Protein AF-A0A0B6YNK7-F1 (afdb_monomer_lite)

Sequence (95 aa):
QGCSSFAFISPNIVMEETGIKDDSGMQDVQYTEETLVEFLEKASEYMEKAQRFEVLGDIYKLVIPIYEKMRNFQKLESSYQYLSHAYGSVINVTR

Organism: NCBI:txid1028688

Radius of gyration: 15.16 Å; chains: 1; bounding box: 38×21×38 Å

Foldseek 3Di:
DPQVLCCVVDVVSCVPVVPDDPVVPPPPDDDDLVVLLVVLVVVLVVCVVVLVLVCLVSSVVSVLVVCVVVVVVVVNVVSVVSNVVSVVSVVVVVD

InterPro domains:
  IPR026791 Dedicator of cytokinesis [PTHR23317] (1-93)
  IPR027357 DOCKER domain [PS51651] (1-95)
  IPR043161 Dedicator of cytokinesis, C-terminal, lobe A [G3DSA:1.25.40.410] (1-95)
  IPR046769 DOCKER, Lobe A [PF06920] (2-91)

pLDDT: mean 87.48, std 11.29, range [55.19, 98.25]

Secondary structure (DSSP, 8-state):
-TGGGGTTT-HHHHHHHTTPPP-TT-TT----HHHHHHHHHHHHHHHHHTT-GGGHHHHHHHHHHHHHHTT-HHHHHHHHHHHHHHHHHHHHHH-

Structure (mmCIF, N/CA/C/O backbone):
data_AF-A0A0B6YNK7-F1
#
_entry.id   AF-A0A0B6YNK7-F1
#
loop_
_atom_site.group_PDB
_atom_site.id
_atom_site.type_symbol
_atom_site.label_atom_id
_atom_site.label_alt_id
_atom_site.label_comp_id
_atom_site.label_asym_id
_atom_site.label_entity_id
_atom_site.label_seq_id
_atom_site.pdbx_PDB_ins_code
_atom_site.Cartn_x
_atom_site.Cartn_y
_atom_site.Cartn_z
_atom_site.occupancy
_atom_site.B_iso_or_equiv
_atom_site.auth_seq_id
_atom_site.auth_comp_id
_atom_site.auth_asym_id
_atom_site.auth_atom_id
_atom_site.pdbx_PDB_model_num
ATOM 1 N N . GLN A 1 1 ? 1.882 -10.535 -14.904 1.00 57.94 1 GLN A N 1
ATOM 2 C CA . GLN A 1 1 ? 1.349 -10.507 -13.523 1.00 57.94 1 GLN A CA 1
ATOM 3 C C . GLN A 1 1 ? 1.286 -9.096 -12.913 1.00 57.94 1 GLN A C 1
ATOM 5 O O . GLN A 1 1 ? 0.854 -8.988 -11.778 1.00 57.94 1 GLN A O 1
ATOM 10 N N . GLY A 1 2 ? 1.648 -8.017 -13.631 1.00 79.25 2 GLY A N 1
ATOM 11 C CA . GLY A 1 2 ? 1.566 -6.638 -13.113 1.00 79.25 2 GLY A CA 1
ATOM 12 C C . GLY A 1 2 ? 0.126 -6.136 -12.942 1.00 79.25 2 GLY A C 1
ATOM 13 O O . GLY A 1 2 ? -0.407 -6.162 -11.839 1.00 79.25 2 GLY A O 1
ATOM 14 N N . CYS A 1 3 ? -0.534 -5.745 -14.038 1.00 81.88 3 CYS A N 1
ATOM 15 C CA . CYS A 1 3 ? -1.901 -5.194 -14.022 1.00 81.88 3 CYS A CA 1
ATOM 16 C C . CYS A 1 3 ? -2.944 -6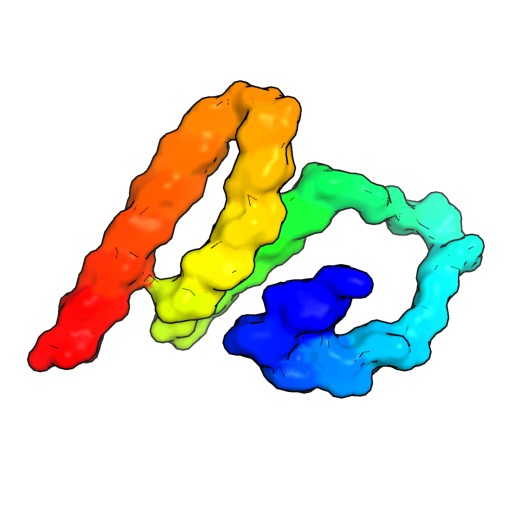.126 -13.373 1.00 81.88 3 CYS A C 1
ATOM 18 O O . CYS A 1 3 ? -3.856 -5.664 -12.692 1.00 81.88 3 CYS A O 1
ATOM 20 N N . SER A 1 4 ? -2.781 -7.447 -13.507 1.00 84.12 4 SER A N 1
ATOM 21 C CA . SER A 1 4 ? -3.678 -8.453 -12.920 1.00 84.12 4 SER A CA 1
ATOM 22 C C . SER A 1 4 ? -3.778 -8.379 -11.393 1.00 84.12 4 SER A C 1
ATOM 24 O O . SER A 1 4 ? -4.817 -8.726 -10.841 1.00 84.12 4 SER A O 1
ATOM 26 N N . SER A 1 5 ? -2.730 -7.913 -10.706 1.00 86.25 5 SER A N 1
ATOM 27 C CA . SER A 1 5 ? -2.737 -7.749 -9.244 1.00 86.25 5 SER A CA 1
ATOM 28 C C . SER A 1 5 ? -3.678 -6.636 -8.776 1.00 86.25 5 SER A C 1
ATOM 30 O O . SER A 1 5 ? -4.088 -6.623 -7.621 1.00 86.25 5 SER A O 1
ATOM 32 N N . PHE A 1 6 ? -4.072 -5.738 -9.683 1.00 87.62 6 PHE A N 1
ATOM 33 C CA . PHE A 1 6 ? -4.986 -4.631 -9.415 1.00 87.62 6 PHE A CA 1
ATOM 34 C C . PHE A 1 6 ? -6.434 -4.942 -9.810 1.00 87.62 6 PHE A C 1
ATOM 36 O O . PHE A 1 6 ? -7.303 -4.094 -9.633 1.00 87.62 6 PHE A O 1
ATOM 43 N N . ALA A 1 7 ? -6.729 -6.152 -10.301 1.00 85.50 7 ALA A N 1
ATOM 44 C CA . ALA A 1 7 ? -8.066 -6.528 -10.766 1.00 85.50 7 ALA A CA 1
ATOM 45 C C . ALA A 1 7 ? -9.155 -6.353 -9.694 1.00 85.50 7 ALA A C 1
ATOM 47 O O . ALA A 1 7 ? -10.286 -5.994 -10.012 1.00 85.50 7 ALA A O 1
ATOM 48 N N . PHE A 1 8 ? -8.805 -6.599 -8.428 1.00 84.12 8 PHE A N 1
ATOM 49 C CA . PHE A 1 8 ? -9.716 -6.434 -7.295 1.00 84.12 8 PHE A CA 1
ATOM 50 C C . PHE A 1 8 ? -9.903 -4.962 -6.891 1.00 84.12 8 PHE A C 1
ATOM 52 O O . PHE A 1 8 ? -10.961 -4.589 -6.398 1.00 84.12 8 PHE A O 1
ATOM 59 N N . ILE A 1 9 ? -8.897 -4.120 -7.148 1.00 86.31 9 ILE A N 1
ATOM 60 C CA . ILE A 1 9 ? -8.936 -2.672 -6.900 1.00 86.31 9 ILE A CA 1
ATOM 61 C C . ILE A 1 9 ? -9.800 -1.996 -7.970 1.00 86.31 9 ILE A C 1
ATOM 63 O O . ILE A 1 9 ? -10.660 -1.175 -7.659 1.00 86.31 9 ILE A O 1
ATOM 67 N N . SER A 1 10 ? -9.584 -2.342 -9.241 1.00 86.81 10 SER A N 1
ATOM 68 C CA . SER A 1 10 ? -10.417 -1.885 -10.348 1.00 86.81 10 SER A CA 1
ATOM 69 C C . SER A 1 10 ? -10.338 -2.850 -11.536 1.00 86.81 10 SER A C 1
ATOM 71 O O . SER A 1 10 ? -9.245 -3.093 -12.060 1.00 86.81 10 SER A O 1
ATOM 73 N N . PRO A 1 11 ? -11.482 -3.349 -12.040 1.00 84.12 11 PRO A N 1
ATOM 74 C CA . PRO A 1 11 ? -11.503 -4.200 -13.226 1.00 84.12 11 PRO A CA 1
ATOM 75 C C . PRO A 1 11 ? -11.069 -3.447 -14.495 1.00 84.12 11 PRO A C 1
ATOM 77 O O . PRO A 1 11 ? -10.572 -4.071 -15.433 1.00 84.12 11 PRO A O 1
ATOM 80 N N . ASN A 1 12 ? -11.193 -2.114 -14.512 1.00 87.81 12 ASN A N 1
ATOM 81 C CA . ASN A 1 12 ? -10.819 -1.289 -15.663 1.00 87.81 12 ASN A CA 1
ATOM 82 C C . ASN A 1 12 ? -9.306 -1.320 -15.914 1.00 87.81 12 ASN A C 1
ATOM 84 O O . ASN A 1 12 ? -8.889 -1.313 -17.064 1.00 87.81 12 ASN A O 1
ATOM 88 N N . ILE A 1 13 ? -8.487 -1.454 -14.861 1.00 85.88 13 ILE A N 1
ATOM 89 C CA . ILE A 1 13 ? -7.020 -1.503 -14.984 1.00 85.88 13 ILE A CA 1
ATOM 90 C C . ILE A 1 13 ? -6.595 -2.691 -15.846 1.00 85.88 13 ILE A C 1
ATOM 92 O O . ILE A 1 13 ? -5.764 -2.563 -16.737 1.00 85.88 13 ILE A O 1
ATOM 96 N N . VAL A 1 14 ? -7.188 -3.865 -15.623 1.00 82.88 14 VAL A N 1
ATOM 97 C CA . VAL A 1 14 ? -6.867 -5.045 -16.435 1.00 82.88 14 VAL A CA 1
ATOM 98 C C . VAL A 1 14 ? -7.339 -4.855 -17.874 1.00 82.88 14 VAL A C 1
ATOM 100 O O . VAL A 1 14 ? -6.666 -5.301 -18.796 1.00 82.88 14 VAL A O 1
ATOM 103 N N . MET A 1 15 ? -8.471 -4.193 -18.093 1.00 82.44 15 MET A N 1
ATOM 104 C CA . MET A 1 15 ? -8.983 -3.967 -19.442 1.00 82.44 15 MET A CA 1
ATOM 105 C C . MET A 1 15 ? -8.119 -2.980 -20.240 1.00 82.44 15 MET A C 1
ATOM 107 O O . MET A 1 15 ? -7.851 -3.220 -21.415 1.00 82.44 15 MET A O 1
ATOM 111 N N . GLU A 1 16 ? -7.684 -1.894 -19.606 1.00 84.56 16 GLU A N 1
ATOM 112 C CA . GLU A 1 16 ? -7.011 -0.771 -20.264 1.00 84.56 16 GLU A CA 1
ATOM 113 C C . GLU A 1 16 ? -5.495 -0.993 -20.384 1.00 84.56 16 GLU A C 1
ATOM 115 O O . GLU A 1 16 ? -4.914 -0.738 -21.438 1.00 84.56 16 GLU A O 1
ATOM 120 N N . GLU A 1 17 ? -4.858 -1.568 -19.360 1.00 84.19 17 GLU A N 1
ATOM 121 C CA . GLU A 1 17 ? -3.393 -1.662 -19.283 1.00 84.19 17 GLU A CA 1
ATOM 122 C C . GLU A 1 17 ? -2.822 -2.940 -19.927 1.00 84.19 17 GLU A C 1
ATOM 124 O O . GLU A 1 17 ? -1.637 -3.008 -20.244 1.00 84.19 17 GLU A O 1
ATOM 129 N N . THR A 1 18 ? -3.639 -3.975 -20.168 1.00 76.56 18 THR A N 1
ATOM 130 C CA . THR A 1 18 ? -3.164 -5.280 -20.697 1.00 76.56 18 THR A CA 1
ATOM 131 C C . THR A 1 18 ? -2.681 -5.217 -22.157 1.00 76.56 18 THR A C 1
ATOM 133 O O . THR A 1 18 ? -2.071 -6.166 -22.648 1.00 76.56 18 THR A O 1
ATOM 136 N N . GLY A 1 19 ? -2.916 -4.105 -22.857 1.00 70.31 19 GLY A N 1
ATOM 137 C CA . GLY A 1 19 ? -2.515 -3.901 -24.253 1.00 70.31 19 GLY A CA 1
ATOM 138 C C . GLY A 1 19 ? -1.523 -2.760 -24.487 1.00 70.31 19 GLY A C 1
ATOM 139 O O . GLY A 1 19 ? -1.207 -2.482 -25.647 1.00 70.31 19 GLY A O 1
ATOM 140 N N . ILE A 1 20 ? -1.052 -2.085 -23.433 1.00 72.25 20 ILE A N 1
ATOM 141 C CA . ILE A 1 20 ? -0.091 -0.987 -23.577 1.00 72.25 20 ILE A CA 1
ATOM 142 C C . ILE A 1 20 ? 1.274 -1.571 -23.955 1.00 72.25 20 ILE A C 1
ATOM 144 O O . ILE A 1 20 ? 1.732 -2.563 -23.386 1.00 72.25 20 ILE A O 1
ATOM 148 N N . LYS A 1 21 ? 1.896 -0.997 -24.992 1.00 65.62 21 LYS A N 1
ATOM 149 C CA . LYS A 1 21 ? 3.225 -1.415 -25.452 1.00 65.62 21 LYS A CA 1
ATOM 150 C C . LYS A 1 21 ? 4.264 -1.053 -24.396 1.00 65.62 21 LYS A C 1
ATOM 152 O O . LYS A 1 21 ? 4.192 0.021 -23.822 1.00 65.62 21 LYS A O 1
ATOM 157 N N . ASP A 1 22 ? 5.234 -1.941 -24.208 1.00 65.44 22 ASP A N 1
ATOM 158 C CA . ASP A 1 22 ? 6.400 -1.720 -23.355 1.00 65.44 22 ASP A CA 1
ATOM 159 C C . ASP A 1 22 ? 7.086 -0.388 -23.706 1.00 65.44 22 ASP A C 1
ATOM 161 O O . ASP A 1 22 ? 7.499 -0.193 -24.855 1.00 65.44 22 ASP A O 1
ATOM 165 N N . ASP A 1 23 ? 7.249 0.492 -22.714 1.00 66.94 23 ASP A N 1
ATOM 166 C CA . ASP A 1 23 ? 7.923 1.797 -22.810 1.00 66.94 23 ASP A CA 1
ATOM 167 C C . ASP A 1 23 ? 9.441 1.672 -23.045 1.00 66.94 23 ASP A C 1
ATOM 169 O O . ASP A 1 23 ? 10.196 2.620 -22.858 1.00 66.94 23 ASP A O 1
ATOM 173 N N . SER A 1 24 ? 9.897 0.518 -23.534 1.00 61.16 24 SER A N 1
ATOM 174 C CA . SER A 1 24 ? 11.239 0.161 -24.017 1.00 61.16 24 SER A CA 1
ATOM 175 C C . SER A 1 24 ? 11.961 1.178 -24.935 1.00 61.16 24 SER A C 1
ATOM 177 O O . SER A 1 24 ? 13.119 0.957 -25.289 1.00 61.16 24 SER A O 1
ATOM 179 N N . GLY A 1 25 ? 11.339 2.310 -25.294 1.00 59.16 25 GLY A N 1
ATOM 180 C CA . GLY A 1 25 ? 11.959 3.455 -25.977 1.00 59.16 25 GLY A CA 1
ATOM 181 C C . GLY A 1 25 ? 12.054 4.763 -25.167 1.00 59.16 25 GLY A C 1
ATOM 182 O O . GLY A 1 25 ? 12.683 5.706 -25.644 1.00 59.16 25 GLY A O 1
ATOM 183 N N . MET A 1 26 ? 11.465 4.854 -23.970 1.00 64.19 26 MET A N 1
ATOM 184 C CA . MET A 1 26 ? 11.547 6.026 -23.089 1.00 64.19 26 MET A CA 1
ATOM 185 C C . MET A 1 26 ? 12.732 5.883 -22.126 1.00 64.19 26 MET A C 1
ATOM 187 O O . MET A 1 26 ? 12.607 5.356 -21.027 1.00 64.19 26 MET A O 1
ATOM 191 N N . GLN A 1 27 ? 13.908 6.363 -22.541 1.00 58.25 27 GLN A N 1
ATOM 192 C CA . GLN A 1 27 ? 15.143 6.260 -21.745 1.00 58.25 27 GLN A CA 1
ATOM 193 C C . GLN A 1 27 ? 15.154 7.110 -20.457 1.00 58.25 27 GLN A C 1
ATOM 195 O O . GLN A 1 27 ? 16.024 6.900 -19.616 1.00 58.25 27 GLN A O 1
ATOM 200 N N . ASP A 1 28 ? 14.198 8.027 -20.278 1.00 63.50 28 ASP A N 1
ATOM 201 C CA . ASP A 1 28 ? 14.196 8.987 -19.163 1.00 63.50 28 ASP A CA 1
ATOM 202 C C . ASP A 1 28 ? 13.370 8.552 -17.938 1.00 63.50 28 ASP A C 1
ATOM 204 O O . ASP A 1 28 ? 13.440 9.208 -16.898 1.00 63.50 28 ASP A O 1
ATOM 208 N N . VAL A 1 29 ? 12.609 7.451 -18.009 1.00 65.50 29 VAL A N 1
ATOM 209 C CA . VAL A 1 29 ? 11.788 6.981 -16.878 1.00 65.50 29 VAL A CA 1
ATOM 210 C C . VAL A 1 29 ?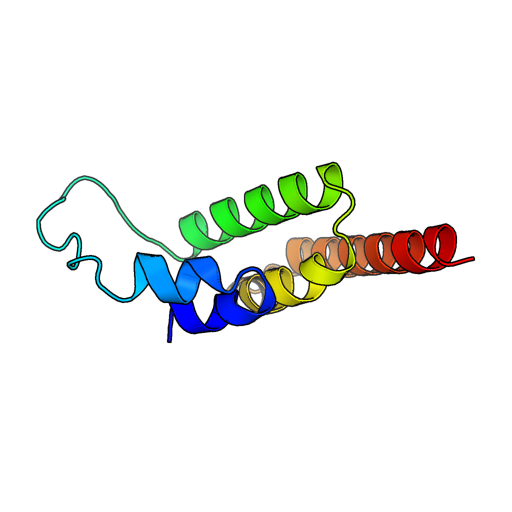 12.401 5.722 -16.272 1.00 65.50 29 VAL A C 1
ATOM 212 O O . VAL A 1 29 ? 12.347 4.637 -16.848 1.00 65.50 29 VAL A O 1
ATOM 215 N N . GLN A 1 30 ? 12.996 5.857 -15.085 1.00 71.38 30 GLN A N 1
ATOM 216 C CA . GLN A 1 30 ? 13.471 4.708 -14.318 1.00 71.38 30 GLN A CA 1
ATOM 217 C C . GLN A 1 30 ? 12.342 4.146 -13.454 1.00 71.38 30 GLN A C 1
ATOM 219 O O . GLN A 1 30 ? 11.964 4.739 -12.448 1.00 71.38 30 GLN A O 1
ATOM 224 N N . TYR A 1 31 ? 11.839 2.973 -13.829 1.00 82.19 31 TYR A N 1
ATOM 225 C CA . TYR A 1 31 ? 10.909 2.205 -13.007 1.00 82.19 31 TYR A CA 1
ATOM 226 C C . TYR A 1 31 ? 11.690 1.378 -11.977 1.00 82.19 31 TYR A C 1
ATOM 228 O O . TYR A 1 31 ? 12.415 0.447 -12.330 1.00 82.19 31 TYR A O 1
ATOM 236 N N . THR A 1 32 ? 11.547 1.712 -10.695 1.00 89.62 32 THR A N 1
ATOM 237 C CA . THR A 1 32 ? 12.184 1.007 -9.567 1.00 89.62 32 THR A CA 1
ATOM 238 C C . THR A 1 32 ? 11.148 0.530 -8.544 1.00 89.62 32 THR A C 1
ATOM 240 O O . THR A 1 32 ? 10.032 1.052 -8.491 1.00 89.62 32 THR A O 1
ATOM 243 N N . GLU A 1 33 ? 11.513 -0.437 -7.688 1.00 90.25 33 GLU A N 1
ATOM 244 C CA . GLU A 1 33 ? 10.657 -0.865 -6.562 1.00 90.25 33 GLU A CA 1
ATOM 245 C C . GLU A 1 33 ? 10.297 0.318 -5.644 1.00 90.25 33 GLU A C 1
ATOM 247 O O . GLU A 1 33 ? 9.180 0.381 -5.141 1.00 90.25 33 GLU A O 1
ATOM 252 N N . GLU A 1 34 ? 11.206 1.282 -5.477 1.00 89.44 34 GLU A N 1
ATOM 253 C CA . GLU A 1 34 ? 10.973 2.503 -4.698 1.00 89.44 34 GLU A CA 1
ATOM 254 C C . GLU A 1 34 ? 9.895 3.381 -5.343 1.00 89.44 34 GLU A C 1
ATOM 256 O O . GLU A 1 34 ? 8.895 3.683 -4.696 1.00 89.44 34 GLU A O 1
ATOM 261 N N . THR A 1 35 ? 10.021 3.687 -6.640 1.00 91.19 35 THR A N 1
ATOM 262 C CA . THR A 1 35 ? 9.000 4.475 -7.356 1.00 91.19 35 THR A CA 1
ATOM 263 C C . THR A 1 35 ? 7.635 3.780 -7.367 1.00 91.19 35 THR A C 1
ATOM 265 O O . THR A 1 35 ? 6.603 4.434 -7.230 1.00 91.19 35 THR A O 1
ATOM 268 N N . LEU A 1 36 ? 7.602 2.444 -7.467 1.00 92.19 36 LEU A N 1
ATOM 269 C CA . LEU A 1 36 ? 6.360 1.677 -7.372 1.00 92.19 36 LEU A CA 1
ATOM 270 C C . LEU A 1 36 ? 5.713 1.835 -5.990 1.00 92.19 36 LEU A C 1
ATOM 272 O O . LEU A 1 36 ? 4.509 2.071 -5.905 1.00 92.19 36 LEU A O 1
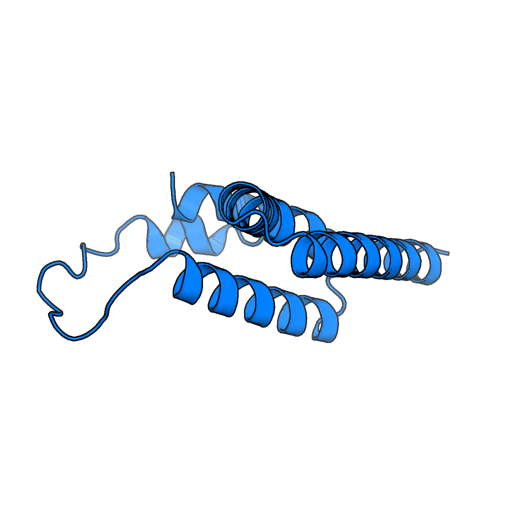ATOM 276 N N . VAL A 1 37 ? 6.495 1.725 -4.913 1.00 94.88 37 VAL A N 1
ATOM 277 C CA . VAL A 1 37 ? 5.997 1.918 -3.545 1.00 94.88 37 VAL A CA 1
ATOM 278 C C . VAL A 1 37 ? 5.444 3.327 -3.353 1.00 94.88 37 VAL A C 1
ATOM 280 O O . VAL A 1 37 ? 4.349 3.457 -2.813 1.00 94.88 37 VAL A O 1
ATOM 283 N N . GLU A 1 38 ? 6.124 4.362 -3.847 1.00 94.06 38 GLU A N 1
ATOM 284 C CA . GLU A 1 38 ? 5.631 5.744 -3.773 1.00 94.06 38 GLU A CA 1
ATOM 285 C C . GLU A 1 38 ? 4.262 5.906 -4.451 1.00 94.06 38 GLU A C 1
ATOM 287 O O . GLU A 1 38 ? 3.344 6.510 -3.885 1.00 94.06 38 GLU A O 1
ATOM 292 N N . PHE A 1 39 ? 4.081 5.327 -5.644 1.00 94.88 39 PHE A N 1
ATOM 293 C CA . PHE A 1 39 ? 2.789 5.359 -6.331 1.00 94.88 39 PHE A CA 1
ATOM 294 C C . PHE A 1 39 ? 1.700 4.588 -5.573 1.00 94.88 39 PHE A C 1
ATOM 296 O O . PHE A 1 39 ? 0.560 5.052 -5.519 1.00 94.88 39 PHE A O 1
ATOM 303 N N . LEU A 1 40 ? 2.030 3.449 -4.957 1.00 95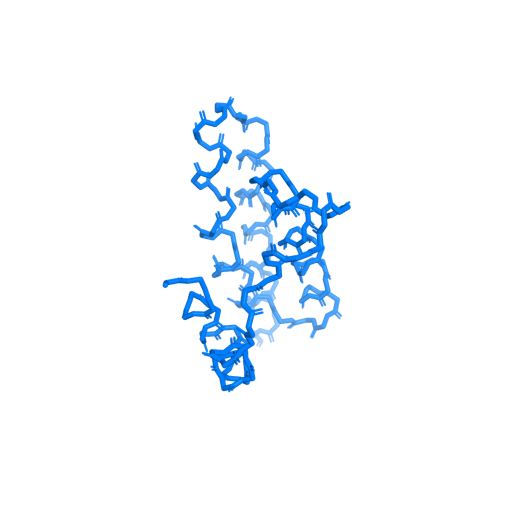.81 40 LEU A N 1
ATOM 304 C CA . LEU A 1 40 ? 1.088 2.659 -4.154 1.00 95.81 40 LEU A CA 1
ATOM 305 C C . LEU A 1 40 ? 0.704 3.359 -2.838 1.00 95.81 40 LEU A C 1
ATOM 307 O O . LEU A 1 40 ? -0.469 3.341 -2.456 1.00 95.81 40 LEU A O 1
ATOM 311 N N . GLU A 1 41 ? 1.646 4.022 -2.162 1.00 95.12 41 GLU A N 1
ATOM 312 C CA . GLU A 1 41 ? 1.361 4.843 -0.976 1.00 95.12 41 GLU A CA 1
ATOM 313 C C . GLU A 1 41 ? 0.436 6.013 -1.346 1.00 95.12 41 GLU A C 1
ATOM 315 O O . GLU A 1 41 ? -0.575 6.251 -0.683 1.00 95.12 41 GLU A O 1
ATOM 320 N N . LYS A 1 42 ? 0.703 6.686 -2.472 1.00 96.38 42 LYS A N 1
ATOM 321 C CA . LYS A 1 42 ? -0.154 7.767 -2.974 1.00 96.38 42 LYS A CA 1
ATOM 322 C C . LYS A 1 42 ? -1.549 7.273 -3.369 1.00 96.38 42 LYS A C 1
ATOM 324 O O . LYS A 1 42 ? -2.547 7.938 -3.090 1.00 96.38 42 LYS A O 1
ATOM 329 N N . ALA A 1 43 ? -1.642 6.103 -4.001 1.00 94.81 43 ALA A N 1
ATOM 330 C CA . ALA A 1 43 ? -2.925 5.474 -4.306 1.00 94.81 43 ALA A CA 1
ATOM 331 C C . ALA A 1 43 ? -3.715 5.173 -3.024 1.00 94.81 43 ALA A C 1
ATOM 333 O O . ALA A 1 43 ? -4.913 5.442 -2.976 1.00 94.81 43 ALA A O 1
ATOM 334 N N . SER A 1 44 ? -3.043 4.693 -1.973 1.00 95.38 44 SER A N 1
ATOM 335 C CA . SER A 1 44 ? -3.655 4.444 -0.662 1.00 95.38 44 SER A CA 1
ATOM 336 C C . SER A 1 44 ? -4.253 5.722 -0.066 1.00 95.38 44 SER A C 1
ATOM 338 O O . SER A 1 44 ? -5.417 5.725 0.327 1.00 95.38 44 SER A O 1
ATOM 340 N N . GLU A 1 45 ? -3.515 6.836 -0.104 1.00 94.75 45 GLU A N 1
ATOM 341 C CA . GLU A 1 45 ? -4.004 8.143 0.361 1.00 94.75 45 GLU A CA 1
ATOM 342 C C . GLU A 1 45 ? -5.267 8.592 -0.399 1.00 94.75 45 GLU A C 1
ATOM 344 O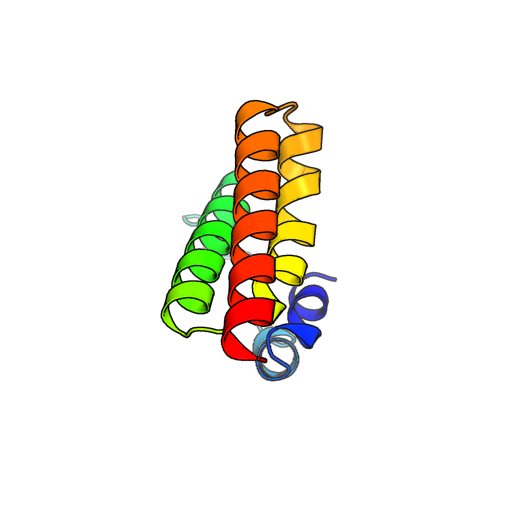 O . GLU A 1 45 ? -6.220 9.108 0.192 1.00 94.75 45 GLU A O 1
ATOM 349 N N . TYR A 1 46 ? -5.313 8.388 -1.720 1.00 95.56 46 TYR A N 1
ATOM 350 C CA . TYR A 1 46 ? -6.499 8.725 -2.511 1.00 95.56 46 TYR A CA 1
ATOM 351 C C . TYR A 1 46 ? -7.690 7.810 -2.220 1.00 95.56 46 TYR A C 1
ATOM 353 O O . TYR A 1 46 ? -8.816 8.304 -2.143 1.00 95.56 46 TYR A O 1
ATOM 361 N N . MET A 1 47 ? -7.465 6.508 -2.023 1.00 93.56 47 MET A N 1
ATOM 362 C CA . MET A 1 47 ? -8.527 5.567 -1.649 1.00 93.56 47 MET A CA 1
ATOM 363 C C . MET A 1 47 ? -9.109 5.902 -0.274 1.00 93.56 47 MET A C 1
ATOM 365 O O . MET A 1 47 ? -10.328 5.886 -0.101 1.00 93.56 47 MET A O 1
ATOM 369 N N . GLU A 1 48 ? -8.263 6.292 0.679 1.00 92.00 48 GLU A N 1
ATOM 370 C CA . GLU A 1 48 ? -8.691 6.754 1.999 1.00 92.00 48 GLU A CA 1
ATOM 371 C C . GLU A 1 48 ? -9.545 8.025 1.910 1.00 92.00 48 GLU A C 1
ATOM 373 O O . GLU A 1 48 ? -10.645 8.076 2.462 1.00 92.00 48 GLU A O 1
ATOM 378 N N . LYS A 1 49 ? -9.101 9.029 1.141 1.00 92.94 49 LYS A N 1
ATOM 379 C CA . LYS A 1 49 ? -9.882 10.256 0.887 1.00 92.94 49 LYS A CA 1
ATOM 380 C C . LYS A 1 49 ? -11.215 9.972 0.192 1.00 92.94 49 LYS A C 1
ATOM 382 O O . LYS A 1 49 ? -12.192 10.674 0.440 1.00 92.94 49 LYS A O 1
ATOM 387 N N . ALA A 1 50 ? -11.265 8.9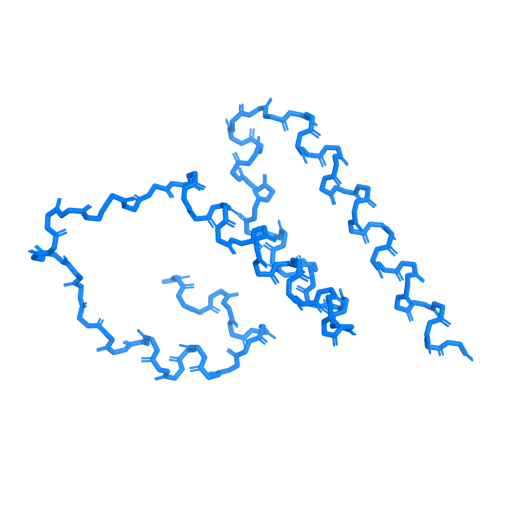43 -0.651 1.00 92.56 50 ALA A N 1
ATOM 388 C CA . ALA A 1 50 ? -12.485 8.459 -1.293 1.00 92.56 50 ALA A CA 1
ATOM 389 C C . ALA A 1 50 ? -13.353 7.566 -0.379 1.00 92.56 50 ALA A C 1
ATOM 391 O O . ALA A 1 50 ? -14.385 7.061 -0.827 1.00 92.56 50 ALA A O 1
ATOM 392 N N . GLN A 1 51 ? -12.949 7.363 0.881 1.00 90.19 51 GLN A N 1
ATOM 393 C CA . GLN A 1 51 ? -13.602 6.493 1.864 1.00 90.19 51 GLN A CA 1
ATOM 394 C C . GLN A 1 51 ? -13.726 5.026 1.409 1.00 90.19 51 GLN A C 1
ATOM 396 O O . GLN A 1 51 ? -14.675 4.335 1.771 1.00 90.19 51 GLN A O 1
ATOM 401 N N . ARG A 1 52 ? -12.781 4.544 0.593 1.00 90.38 52 ARG A N 1
ATOM 402 C CA . ARG A 1 52 ? -12.678 3.151 0.116 1.00 90.38 52 ARG A CA 1
ATOM 403 C C . ARG A 1 52 ? -11.645 2.388 0.937 1.00 90.38 52 ARG A C 1
ATOM 405 O O . ARG A 1 52 ? -10.597 1.978 0.439 1.00 90.38 52 ARG A O 1
ATOM 412 N N . PHE A 1 53 ? -11.917 2.247 2.227 1.00 90.62 53 PHE A N 1
ATOM 413 C CA . PHE A 1 53 ? -10.960 1.682 3.179 1.00 90.62 53 PHE A CA 1
ATOM 414 C C . PHE A 1 53 ? -10.746 0.172 2.981 1.00 90.62 53 PHE A C 1
ATOM 416 O O . PHE A 1 53 ? -9.662 -0.333 3.260 1.00 90.62 53 PHE A O 1
ATOM 423 N N . GLU A 1 54 ? -11.742 -0.550 2.459 1.00 87.81 54 GLU A N 1
ATOM 424 C CA . GLU A 1 54 ? -11.671 -1.990 2.187 1.00 87.81 54 GLU A CA 1
ATOM 425 C C . GLU A 1 54 ? -10.582 -2.365 1.169 1.00 87.81 54 GLU A C 1
ATOM 427 O O . GLU A 1 54 ? -10.001 -3.444 1.256 1.00 87.81 54 GLU A O 1
ATOM 432 N N . VAL A 1 55 ? -10.257 -1.451 0.250 1.00 91.62 55 VAL A N 1
ATOM 433 C CA . VAL A 1 55 ? -9.283 -1.662 -0.832 1.00 91.62 55 VAL A CA 1
ATOM 434 C C . VAL A 1 55 ? -7.836 -1.496 -0.349 1.00 91.62 55 VAL A C 1
ATOM 436 O O . VAL A 1 55 ? -6.903 -2.019 -0.962 1.00 91.62 55 VAL A O 1
ATOM 439 N N . LEU A 1 56 ? -7.623 -0.807 0.778 1.00 94.25 56 LEU A N 1
ATOM 440 C CA . LEU A 1 56 ? -6.285 -0.525 1.310 1.00 94.25 56 LEU A CA 1
ATOM 441 C C . LEU A 1 56 ? -5.511 -1.812 1.619 1.00 94.25 56 LEU A C 1
ATOM 443 O O . LEU A 1 56 ? -4.308 -1.883 1.375 1.00 94.25 56 LEU A O 1
ATOM 447 N N . GLY A 1 57 ? -6.199 -2.863 2.070 1.00 94.25 57 GLY A N 1
ATOM 448 C CA . GLY A 1 57 ? -5.583 -4.168 2.299 1.00 94.25 57 GLY A CA 1
ATOM 449 C C . GLY A 1 57 ? -4.919 -4.750 1.052 1.00 94.25 57 GLY A C 1
ATOM 450 O O . GLY A 1 57 ? -3.812 -5.278 1.137 1.00 94.25 57 GLY A O 1
ATOM 451 N N . ASP A 1 58 ? -5.565 -4.641 -0.107 1.00 94.00 58 ASP A N 1
ATOM 452 C CA . ASP A 1 58 ? -5.042 -5.190 -1.358 1.00 94.00 58 ASP A CA 1
ATOM 453 C C . ASP A 1 58 ? -3.874 -4.379 -1.912 1.00 94.00 58 ASP A C 1
ATOM 455 O O . ASP A 1 58 ? -2.933 -4.962 -2.449 1.00 94.00 58 ASP A O 1
ATOM 459 N N . ILE A 1 59 ? -3.866 -3.062 -1.693 1.00 94.88 59 ILE A N 1
ATOM 460 C CA . ILE A 1 59 ? -2.719 -2.214 -2.034 1.00 94.88 59 ILE A CA 1
ATOM 461 C C . ILE A 1 59 ? -1.509 -2.578 -1.162 1.00 94.88 59 ILE A C 1
ATOM 463 O O . ILE A 1 59 ? -0.416 -2.824 -1.675 1.00 94.88 59 ILE A O 1
ATOM 467 N N . TYR A 1 60 ? -1.690 -2.688 0.156 1.00 96.38 60 TYR A N 1
ATOM 468 C CA . TYR A 1 60 ? -0.576 -2.960 1.068 1.00 96.38 60 TYR A CA 1
ATOM 469 C C . TYR A 1 60 ? -0.011 -4.383 0.958 1.00 96.38 60 TYR A C 1
ATOM 471 O O . TYR A 1 60 ? 1.165 -4.579 1.265 1.00 96.38 60 TYR A O 1
ATOM 479 N N . LYS A 1 61 ? -0.766 -5.362 0.437 1.00 95.25 61 LYS A N 1
ATOM 480 C CA . LYS A 1 61 ? -0.215 -6.683 0.060 1.00 95.25 61 LYS A CA 1
ATOM 481 C C . LYS A 1 61 ? 0.901 -6.585 -0.988 1.00 95.25 61 LYS A C 1
ATOM 483 O O . LYS A 1 61 ? 1.739 -7.480 -1.047 1.00 95.25 61 LYS A O 1
ATOM 488 N N . LEU A 1 62 ? 0.920 -5.524 -1.800 1.00 94.75 62 LEU A N 1
ATOM 489 C CA . LEU A 1 62 ? 1.979 -5.269 -2.783 1.00 94.75 62 LEU A CA 1
ATOM 490 C C . LEU A 1 62 ? 3.178 -4.537 -2.161 1.00 94.75 62 LEU A C 1
ATOM 492 O O . LEU A 1 62 ? 4.317 -4.798 -2.534 1.00 94.75 62 LEU A O 1
ATOM 496 N N . VAL A 1 63 ? 2.927 -3.650 -1.194 1.00 96.31 63 VAL A N 1
ATOM 497 C CA . VAL A 1 63 ? 3.954 -2.815 -0.545 1.00 96.31 63 VAL A CA 1
ATOM 498 C C . VAL A 1 63 ? 4.755 -3.591 0.509 1.00 96.31 63 VAL A C 1
ATOM 500 O O . VAL A 1 63 ? 5.982 -3.500 0.551 1.00 96.31 63 VAL A O 1
ATOM 503 N N . ILE A 1 64 ? 4.081 -4.380 1.352 1.00 97.31 64 ILE A N 1
ATOM 504 C CA . ILE A 1 64 ? 4.691 -5.075 2.500 1.00 97.31 64 ILE A CA 1
ATOM 505 C C . ILE A 1 64 ? 5.890 -5.958 2.098 1.00 97.31 64 ILE A C 1
ATOM 507 O O . ILE A 1 64 ? 6.948 -5.790 2.710 1.00 97.31 64 ILE A O 1
ATOM 511 N N . PRO A 1 65 ? 5.812 -6.820 1.060 1.00 97.06 65 PRO A N 1
ATOM 512 C CA . PRO A 1 65 ? 6.943 -7.668 0.669 1.00 97.06 65 PRO A CA 1
ATOM 513 C C . PRO A 1 65 ? 8.202 -6.880 0.277 1.00 97.06 65 PRO A C 1
ATOM 515 O O . PRO A 1 65 ? 9.325 -7.341 0.498 1.00 97.06 65 PRO A O 1
ATOM 518 N N . ILE A 1 66 ? 8.035 -5.673 -0.279 1.00 96.31 66 ILE A N 1
ATOM 519 C CA . ILE A 1 66 ? 9.152 -4.793 -0.646 1.00 96.31 66 ILE A CA 1
ATOM 520 C C . ILE A 1 66 ? 9.833 -4.275 0.627 1.00 96.31 66 ILE A C 1
ATOM 522 O O . ILE A 1 66 ? 11.054 -4.380 0.767 1.00 96.31 66 ILE A O 1
ATOM 526 N N . TYR A 1 67 ? 9.059 -3.805 1.609 1.00 97.50 67 TYR A N 1
ATOM 527 C CA . TYR A 1 67 ? 9.611 -3.374 2.896 1.00 97.50 67 TYR A CA 1
ATOM 528 C C . TYR A 1 67 ? 10.259 -4.511 3.693 1.00 97.50 67 TYR A C 1
ATOM 530 O O . TYR A 1 67 ? 11.289 -4.284 4.333 1.00 97.50 67 TYR A O 1
ATOM 538 N N . GLU A 1 68 ? 9.726 -5.734 3.624 1.00 97.56 68 GLU A N 1
ATOM 539 C CA . GLU A 1 68 ? 10.343 -6.925 4.224 1.00 97.56 68 GLU A CA 1
ATOM 540 C C . GLU A 1 68 ? 11.715 -7.224 3.609 1.00 97.56 68 GLU A C 1
ATOM 542 O O . GLU A 1 68 ? 12.698 -7.392 4.336 1.00 97.56 68 GLU A O 1
ATOM 547 N N . LYS A 1 69 ? 11.813 -7.213 2.273 1.00 96.81 69 LYS A N 1
ATOM 548 C CA . LYS A 1 69 ? 13.074 -7.405 1.537 1.00 96.81 69 LYS A CA 1
ATOM 549 C C . LYS A 1 69 ? 14.110 -6.337 1.894 1.00 96.81 69 LYS A C 1
ATOM 551 O O . LYS A 1 69 ? 15.282 -6.657 2.087 1.00 96.81 69 LYS A O 1
ATOM 556 N N . MET A 1 70 ? 13.673 -5.085 2.036 1.00 95.69 70 MET A N 1
ATOM 557 C CA . MET A 1 70 ? 14.516 -3.960 2.456 1.00 95.69 70 MET A CA 1
ATOM 558 C C . MET A 1 70 ? 14.843 -3.964 3.956 1.00 95.69 70 MET A C 1
ATOM 560 O O . MET A 1 70 ? 15.660 -3.160 4.399 1.00 95.69 70 MET A O 1
ATOM 564 N N . ARG A 1 71 ? 14.211 -4.843 4.749 1.00 97.19 71 ARG A N 1
ATOM 565 C CA . ARG A 1 71 ? 14.275 -4.847 6.221 1.00 97.19 71 ARG A CA 1
ATOM 566 C C . ARG A 1 71 ? 13.898 -3.494 6.834 1.00 97.19 71 ARG A C 1
ATOM 568 O O . ARG A 1 71 ? 14.436 -3.093 7.867 1.00 97.19 71 ARG A O 1
ATOM 575 N N . ASN A 1 72 ? 12.964 -2.782 6.206 1.00 97.19 72 ASN A N 1
ATOM 576 C CA . ASN A 1 72 ? 12.480 -1.498 6.695 1.00 97.19 72 ASN A CA 1
ATOM 577 C C . ASN A 1 72 ? 11.376 -1.711 7.741 1.00 97.19 72 ASN A C 1
ATOM 579 O O . ASN A 1 72 ? 10.185 -1.553 7.475 1.00 97.19 72 ASN A O 1
ATOM 583 N N . PHE A 1 73 ? 11.785 -2.096 8.950 1.00 96.94 73 PHE A N 1
ATOM 584 C CA . PHE A 1 73 ? 10.858 -2.418 10.038 1.00 96.94 73 PHE A CA 1
ATOM 585 C C . PHE A 1 73 ? 10.004 -1.227 10.484 1.00 96.94 73 PHE A C 1
ATOM 587 O O . PHE A 1 73 ? 8.860 -1.428 10.881 1.00 96.94 73 PHE A O 1
ATOM 594 N N . GLN A 1 74 ? 10.516 0.001 10.354 1.00 97.81 74 GLN A N 1
ATOM 595 C CA . GLN A 1 74 ? 9.753 1.206 10.680 1.00 97.81 74 GLN A CA 1
ATOM 596 C C . GLN A 1 74 ? 8.556 1.373 9.739 1.00 97.81 74 GLN A C 1
ATOM 598 O O . GLN A 1 74 ? 7.433 1.592 10.188 1.00 97.81 74 GLN A O 1
ATOM 603 N N . LYS A 1 75 ? 8.779 1.224 8.428 1.00 97.38 75 LYS A N 1
ATOM 604 C CA . LYS A 1 75 ? 7.700 1.280 7.436 1.00 97.38 75 LYS A CA 1
ATOM 605 C C . LYS A 1 75 ? 6.723 0.115 7.581 1.00 97.38 75 LYS A C 1
ATOM 607 O O . LYS A 1 75 ? 5.524 0.322 7.404 1.00 97.38 75 LYS A O 1
ATOM 612 N N . LEU A 1 76 ? 7.198 -1.079 7.944 1.00 97.94 76 LEU A N 1
ATOM 613 C CA . LEU A 1 76 ? 6.323 -2.218 8.243 1.00 97.94 76 LEU A CA 1
ATOM 614 C C . LEU A 1 76 ? 5.397 -1.923 9.426 1.00 97.94 76 LEU A C 1
ATOM 616 O O . LEU A 1 76 ? 4.186 -2.079 9.293 1.00 97.94 76 LEU A O 1
ATOM 620 N N . GLU A 1 77 ? 5.938 -1.445 10.549 1.00 98.25 77 GLU A N 1
ATOM 621 C CA . GLU A 1 77 ? 5.140 -1.064 11.720 1.00 98.25 77 GLU A CA 1
ATOM 622 C C . GLU A 1 77 ? 4.057 -0.043 11.345 1.00 98.25 77 GLU A C 1
ATOM 624 O O . GLU A 1 77 ? 2.873 -0.277 11.602 1.00 98.25 77 GLU A O 1
ATOM 629 N N . SER A 1 78 ? 4.442 1.048 10.676 1.00 97.50 78 SER A N 1
ATOM 630 C CA . SER A 1 78 ? 3.499 2.089 10.255 1.00 97.50 78 SER A CA 1
ATOM 631 C C . SER A 1 78 ? 2.434 1.561 9.290 1.00 97.50 78 SER A C 1
ATOM 633 O O . SER A 1 78 ? 1.269 1.929 9.414 1.00 97.50 78 SER A O 1
ATOM 635 N N . SER A 1 79 ? 2.796 0.656 8.375 1.00 97.50 79 SER A N 1
ATOM 636 C CA . SER A 1 79 ? 1.854 0.035 7.432 1.00 97.50 79 SER A CA 1
ATOM 637 C C . SER A 1 79 ? 0.782 -0.785 8.153 1.00 97.50 79 SER A C 1
ATOM 639 O O . SER A 1 79 ? -0.409 -0.650 7.871 1.00 97.50 79 SER A O 1
ATOM 641 N N . TYR A 1 80 ? 1.178 -1.610 9.126 1.00 98.00 80 TYR A N 1
ATOM 642 C CA . TYR A 1 80 ? 0.231 -2.419 9.896 1.00 98.00 80 TYR A CA 1
ATOM 643 C C . TYR A 1 80 ? -0.643 -1.569 10.830 1.00 98.00 80 TYR A C 1
ATOM 645 O O . TYR A 1 80 ? -1.836 -1.848 10.967 1.00 98.00 80 TYR A O 1
ATOM 653 N N . GLN A 1 81 ? -0.091 -0.513 11.437 1.00 97.75 81 GLN A N 1
ATOM 654 C CA . GLN A 1 81 ? -0.872 0.448 12.225 1.00 97.75 81 GLN A CA 1
ATOM 655 C C . GLN A 1 81 ? -1.916 1.166 11.361 1.00 97.75 81 GLN A C 1
ATOM 657 O O . GLN A 1 81 ? -3.077 1.268 11.759 1.00 97.75 81 GLN A O 1
ATOM 662 N N . TYR A 1 82 ? -1.522 1.602 10.163 1.00 96.38 82 TYR A N 1
ATOM 663 C CA . TYR A 1 82 ? -2.412 2.250 9.206 1.00 96.38 82 TYR A CA 1
ATOM 664 C C . TYR A 1 82 ? -3.567 1.332 8.785 1.00 96.38 82 TYR A C 1
ATOM 666 O O . TYR A 1 82 ? -4.731 1.712 8.900 1.00 96.38 82 TYR A O 1
ATOM 674 N N . LEU A 1 83 ? -3.272 0.086 8.399 1.00 96.62 83 LEU A N 1
ATOM 675 C CA . LEU A 1 83 ? -4.303 -0.897 8.047 1.00 96.62 83 LEU A CA 1
ATOM 676 C C . LEU A 1 83 ? -5.252 -1.197 9.213 1.00 96.62 83 LEU A C 1
ATOM 678 O O . LEU A 1 83 ? -6.461 -1.299 9.014 1.00 96.62 83 LEU A O 1
ATOM 682 N N . SER A 1 84 ? -4.725 -1.311 10.435 1.00 96.25 84 SER A N 1
ATOM 683 C CA . SER A 1 84 ? -5.542 -1.503 11.638 1.00 96.25 84 SER A CA 1
ATOM 684 C C . SER A 1 84 ? -6.542 -0.356 11.825 1.00 96.25 84 SER A C 1
ATOM 686 O O . SER A 1 84 ? -7.734 -0.592 12.041 1.00 96.25 84 SER A O 1
ATOM 688 N N . HIS A 1 85 ? -6.082 0.890 11.665 1.00 94.12 85 HIS A N 1
ATOM 689 C CA . HIS A 1 85 ? -6.947 2.065 11.728 1.00 94.12 85 HIS A CA 1
ATOM 690 C C . HIS A 1 85 ? -8.006 2.062 10.617 1.00 94.12 85 HIS A C 1
ATOM 692 O O . HIS A 1 85 ? -9.189 2.249 10.902 1.00 94.12 85 HIS A O 1
ATOM 698 N N . ALA A 1 86 ? -7.605 1.779 9.375 1.00 93.00 86 ALA A N 1
ATOM 699 C CA . ALA A 1 86 ? -8.504 1.721 8.227 1.00 93.00 86 ALA A CA 1
ATOM 700 C C . ALA A 1 86 ? -9.644 0.708 8.420 1.00 93.00 86 ALA A C 1
ATOM 702 O O . ALA A 1 86 ? -10.814 1.045 8.230 1.00 93.00 86 ALA A O 1
ATOM 703 N N . TYR A 1 87 ? -9.339 -0.515 8.866 1.00 92.62 87 TYR A N 1
ATOM 704 C CA . TYR A 1 87 ? -10.376 -1.512 9.148 1.00 92.62 87 TYR A CA 1
ATOM 705 C C . TYR A 1 87 ? -11.261 -1.120 10.337 1.00 92.62 87 TYR A C 1
ATOM 707 O O . TYR A 1 87 ? -12.465 -1.383 10.317 1.00 92.62 87 TYR A O 1
ATOM 715 N N . GLY A 1 88 ? -10.707 -0.436 11.342 1.00 93.00 88 GLY A N 1
ATOM 716 C CA . GLY A 1 88 ? -11.499 0.183 12.405 1.00 93.00 88 GLY A CA 1
ATOM 717 C C . GLY A 1 88 ? -12.525 1.184 11.860 1.00 93.00 88 GLY A C 1
ATOM 718 O O . GLY A 1 88 ? -13.688 1.159 12.267 1.00 93.00 88 GLY A O 1
ATOM 719 N N . SER A 1 89 ? -12.128 2.013 10.892 1.00 89.50 89 SER A N 1
ATOM 720 C CA . SER A 1 89 ? -13.019 2.959 10.210 1.00 89.50 89 SER A CA 1
ATOM 721 C C . SER A 1 89 ? -14.129 2.256 9.424 1.00 89.50 89 SER A C 1
ATOM 723 O O . SER A 1 89 ? -15.285 2.653 9.551 1.00 89.50 89 SER A O 1
ATOM 725 N N . VAL A 1 90 ? -13.832 1.165 8.703 1.00 88.19 90 VAL A N 1
ATOM 726 C CA . VAL A 1 90 ? -14.862 0.346 8.023 1.00 88.19 90 VAL A CA 1
ATOM 727 C C . VAL A 1 90 ? -15.918 -0.143 9.013 1.00 88.19 90 VAL A C 1
ATOM 729 O O . VAL A 1 90 ? -17.116 -0.002 8.769 1.00 88.19 90 VAL A O 1
ATOM 732 N N . ILE A 1 91 ? -15.486 -0.693 10.151 1.00 89.50 91 ILE A N 1
ATOM 733 C CA . ILE A 1 91 ? -16.394 -1.213 11.182 1.00 89.50 91 ILE A CA 1
ATOM 734 C C . ILE A 1 91 ? -17.266 -0.095 11.758 1.00 89.50 91 ILE A C 1
ATOM 736 O O . ILE A 1 91 ? -18.462 -0.297 11.947 1.00 89.50 91 ILE A O 1
ATOM 740 N N . ASN A 1 92 ? -16.690 1.079 12.024 1.00 83.94 92 ASN A N 1
ATOM 741 C CA . ASN A 1 92 ? -17.430 2.216 12.569 1.00 83.94 92 ASN A CA 1
ATOM 742 C C . ASN A 1 92 ? -18.465 2.779 11.588 1.00 83.94 92 ASN A C 1
ATOM 744 O O . ASN A 1 92 ? -19.507 3.242 12.033 1.00 83.94 92 ASN A O 1
ATOM 748 N N . VAL A 1 93 ? -18.191 2.733 10.282 1.00 79.06 93 VAL A N 1
ATOM 749 C CA . VAL A 1 93 ? -19.124 3.183 9.233 1.00 79.06 93 VAL A CA 1
ATOM 750 C C . VAL A 1 93 ? -20.208 2.139 8.934 1.00 79.06 93 VAL A C 1
ATOM 752 O O . VAL A 1 93 ? -21.307 2.497 8.528 1.00 79.06 93 VAL A O 1
ATOM 755 N N . THR A 1 94 ? -19.917 0.851 9.134 1.00 71.56 94 THR A N 1
ATOM 756 C CA . THR A 1 94 ? -20.860 -0.256 8.869 1.00 71.56 94 THR A CA 1
ATOM 757 C C . THR A 1 94 ? -21.820 -0.520 10.045 1.00 71.56 94 THR A C 1
ATOM 759 O O . THR A 1 94 ? -22.729 -1.340 9.925 1.00 71.56 94 THR A O 1
ATOM 762 N N . ARG A 1 95 ? -21.618 0.146 11.188 1.00 55.19 95 ARG A N 1
ATOM 763 C CA . ARG A 1 95 ? -22.521 0.117 12.350 1.00 55.19 95 ARG A CA 1
ATOM 764 C C . ARG A 1 95 ? -23.651 1.127 12.209 1.00 55.19 95 ARG A C 1
ATOM 766 O O . ARG A 1 95 ? -24.774 0.757 12.612 1.00 55.19 95 ARG A O 1
#